Protein AF-A0A537THI3-F1 (afdb_monomer)

Secondary structure (DSSP, 8-state):
------HHHHHHHHHHHHHHHHHTTSS-----S-SSS----HHHHHHHHHHTT-S-------PPPP-

Radius of gyration: 13.89 Å; Cα contacts (8 Å, |Δi|>4): 30; chains: 1; bounding box: 36×24×40 Å

Solvent-accessible surface area (backbone atoms only — not comparable to full-atom values): 4614 Å² total; per-residue (Å²): 128,85,82,70,77,53,48,73,56,56,39,48,56,51,49,55,52,50,45,54,58,50,42,73,68,73,81,52,88,82,84,72,93,61,94,64,98,65,89,73,57,73,69,55,51,54,49,55,40,59,78,66,66,54,92,73,86,86,88,79,78,67,83,78,82,83,127

Structure (mmCIF, N/CA/C/O backbone):
data_AF-A0A537THI3-F1
#
_entry.id   AF-A0A537THI3-F1
#
loop_
_atom_site.group_PDB
_atom_site.id
_atom_site.type_symbol
_atom_site.label_atom_id
_atom_site.label_alt_id
_atom_site.label_comp_id
_atom_site.label_asym_id
_atom_site.label_entity_id
_atom_site.label_seq_id
_atom_site.pdbx_PDB_ins_code
_atom_site.Cartn_x
_atom_site.Cartn_y
_atom_site.Cartn_z
_atom_site.occupancy
_atom_site.B_iso_or_equiv
_atom_site.auth_seq_id
_atom_site.auth_comp_id
_atom_site.auth_asym_id
_atom_site.auth_atom_id
_atom_site.pdbx_PDB_model_num
ATOM 1 N N . ALA A 1 1 ? 22.863 11.502 -16.568 1.00 42.00 1 ALA A N 1
ATOM 2 C CA . ALA A 1 1 ? 22.006 10.310 -16.714 1.00 42.00 1 ALA A CA 1
ATOM 3 C C . ALA A 1 1 ? 20.812 10.511 -15.801 1.00 42.00 1 ALA A C 1
ATOM 5 O O . ALA A 1 1 ? 21.040 10.827 -14.641 1.00 42.00 1 ALA A O 1
ATOM 6 N N . ALA A 1 2 ? 19.579 10.452 -16.312 1.00 48.72 2 ALA A N 1
ATOM 7 C CA . ALA A 1 2 ? 18.402 10.546 -15.455 1.00 48.72 2 ALA A CA 1
ATOM 8 C C . ALA A 1 2 ? 18.476 9.387 -14.456 1.00 48.72 2 ALA A C 1
ATOM 10 O O . ALA A 1 2 ? 18.385 8.227 -14.852 1.00 48.72 2 ALA A O 1
ATOM 11 N N . SER A 1 3 ? 18.722 9.693 -13.185 1.00 53.78 3 SER A N 1
ATOM 12 C CA . SER A 1 3 ? 18.519 8.760 -12.085 1.00 53.78 3 SER A CA 1
ATOM 13 C C . SER A 1 3 ? 17.013 8.550 -11.979 1.00 53.78 3 SER A C 1
ATOM 15 O O . SER A 1 3 ? 16.348 9.197 -11.178 1.00 53.78 3 SER A O 1
ATOM 17 N N . GLY A 1 4 ? 16.456 7.766 -12.904 1.00 58.00 4 GLY A N 1
ATOM 18 C CA . GLY A 1 4 ? 15.039 7.456 -12.931 1.00 58.00 4 GLY A CA 1
ATOM 19 C C . GLY A 1 4 ? 14.697 6.775 -11.620 1.00 58.00 4 GLY A C 1
ATOM 20 O O . GLY A 1 4 ? 15.164 5.664 -11.369 1.00 58.00 4 GLY A O 1
ATOM 21 N N . GLU A 1 5 ? 13.942 7.459 -10.767 1.00 64.19 5 GLU A N 1
ATOM 22 C CA . GLU A 1 5 ? 13.352 6.829 -9.597 1.00 64.19 5 GLU A CA 1
ATOM 23 C C . GLU A 1 5 ? 12.547 5.627 -10.091 1.00 64.19 5 GLU A C 1
ATOM 25 O O . GLU A 1 5 ? 11.681 5.749 -10.960 1.00 64.19 5 GLU A O 1
ATOM 30 N N . MET A 1 6 ? 12.896 4.434 -9.606 1.00 80.81 6 MET A N 1
ATOM 31 C CA . MET A 1 6 ? 12.172 3.236 -10.001 1.00 80.81 6 MET A CA 1
ATOM 32 C C . MET A 1 6 ? 10.745 3.364 -9.479 1.00 80.81 6 MET A C 1
ATOM 34 O O . MET A 1 6 ? 10.549 3.540 -8.277 1.00 80.81 6 MET A O 1
ATOM 38 N N . GLU A 1 7 ? 9.757 3.216 -10.362 1.00 80.81 7 GLU A N 1
ATOM 39 C CA . GLU A 1 7 ? 8.331 3.287 -10.023 1.00 80.81 7 GLU A CA 1
ATOM 40 C C . GLU A 1 7 ? 8.002 2.506 -8.740 1.00 80.81 7 GLU A C 1
ATOM 42 O O . GLU A 1 7 ? 7.314 3.007 -7.852 1.00 80.81 7 GLU A O 1
ATOM 47 N N . LYS A 1 8 ? 8.572 1.302 -8.594 1.00 83.69 8 LYS A N 1
ATOM 48 C CA . LYS A 1 8 ? 8.378 0.428 -7.428 1.00 83.69 8 LYS A CA 1
ATOM 49 C C . LYS A 1 8 ? 8.741 1.077 -6.085 1.00 83.69 8 LYS A C 1
ATOM 51 O O . LYS A 1 8 ? 8.106 0.741 -5.079 1.00 83.69 8 LYS A O 1
ATOM 56 N N . THR A 1 9 ? 9.736 1.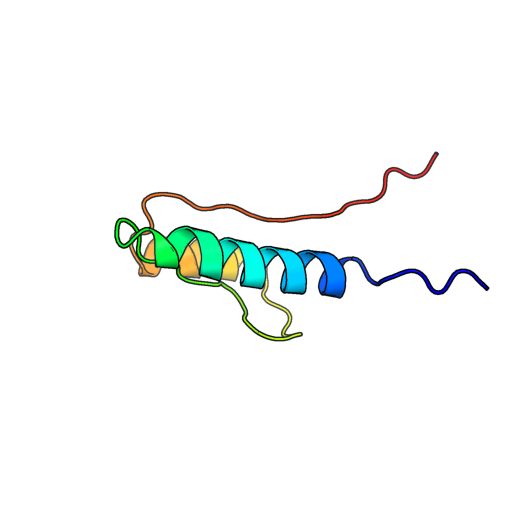965 -6.078 1.00 88.88 9 THR A N 1
ATOM 57 C CA . THR A 1 9 ? 10.192 2.720 -4.906 1.00 88.88 9 THR A CA 1
ATOM 58 C C . THR A 1 9 ? 9.190 3.820 -4.591 1.00 88.88 9 THR A C 1
ATOM 60 O O . THR A 1 9 ? 8.665 3.848 -3.481 1.00 88.88 9 THR A O 1
ATOM 63 N N . ILE A 1 10 ? 8.824 4.628 -5.595 1.00 91.31 10 ILE A N 1
ATOM 64 C CA . ILE A 1 10 ? 7.842 5.715 -5.461 1.00 91.31 10 ILE A CA 1
ATOM 65 C C . ILE A 1 10 ? 6.527 5.176 -4.893 1.00 91.31 10 ILE A C 1
ATOM 67 O O . ILE A 1 10 ? 6.011 5.677 -3.892 1.00 91.31 10 ILE A O 1
ATOM 71 N N . VAL A 1 11 ? 5.987 4.113 -5.499 1.00 95.00 11 VAL A N 1
ATOM 72 C CA . VAL A 1 11 ? 4.704 3.554 -5.059 1.00 95.00 11 VAL A CA 1
ATOM 73 C C . VAL A 1 11 ? 4.807 2.921 -3.673 1.00 95.00 11 VAL A C 1
ATOM 75 O O . VAL A 1 11 ? 3.840 3.001 -2.919 1.00 95.00 11 VAL A O 1
ATOM 78 N N . LEU A 1 12 ? 5.944 2.319 -3.291 1.00 95.75 12 LEU A N 1
ATOM 79 C CA . LEU A 1 12 ? 6.119 1.748 -1.949 1.00 95.75 12 LEU A CA 1
ATOM 80 C C . LEU A 1 12 ? 6.129 2.846 -0.886 1.00 95.75 12 LEU A C 1
ATOM 82 O O . LEU A 1 12 ? 5.361 2.771 0.074 1.00 95.75 12 LEU A O 1
ATOM 86 N N . GLU A 1 13 ? 6.958 3.870 -1.073 1.00 95.56 13 GLU A N 1
ATOM 87 C CA . GLU A 1 13 ? 7.080 4.988 -0.136 1.00 95.56 13 GLU A CA 1
ATOM 88 C C . GLU A 1 13 ? 5.751 5.725 0.019 1.00 95.56 13 GLU A C 1
ATOM 90 O O . GLU A 1 13 ? 5.269 5.921 1.140 1.00 95.56 13 GLU A O 1
ATOM 95 N N . PHE A 1 14 ? 5.094 6.043 -1.099 1.00 96.50 14 PHE A N 1
ATOM 96 C CA . PHE A 1 14 ? 3.777 6.667 -1.076 1.00 96.50 14 PHE A CA 1
ATOM 97 C C . PHE A 1 14 ? 2.745 5.795 -0.351 1.00 96.50 14 PHE A C 1
ATOM 99 O O . PHE A 1 14 ? 1.989 6.297 0.483 1.00 96.50 14 PHE A O 1
ATOM 106 N N . SER A 1 15 ? 2.724 4.484 -0.614 1.00 97.94 15 SER A N 1
ATOM 107 C CA . SER A 1 15 ? 1.769 3.569 0.024 1.00 97.94 15 SER A CA 1
ATOM 108 C C . SER A 1 15 ? 1.986 3.473 1.539 1.00 97.94 15 SER A C 1
ATOM 110 O O . SER A 1 15 ? 1.015 3.434 2.296 1.00 97.94 15 SER A O 1
ATOM 112 N N . LEU A 1 16 ? 3.239 3.480 2.009 1.00 98.06 16 LEU A N 1
ATOM 113 C CA . LEU A 1 16 ? 3.568 3.481 3.441 1.00 98.06 16 LEU A CA 1
ATOM 114 C C . LEU A 1 16 ? 3.151 4.792 4.123 1.00 98.06 16 LEU A C 1
ATOM 116 O O . LEU A 1 16 ? 2.597 4.766 5.228 1.00 98.06 16 LEU A O 1
ATOM 120 N N . LEU A 1 17 ? 3.353 5.932 3.455 1.00 98.00 17 LEU A N 1
ATOM 121 C CA . LEU A 1 17 ? 2.879 7.235 3.927 1.00 98.00 17 LEU A CA 1
ATOM 122 C C . LEU A 1 17 ? 1.347 7.291 3.986 1.00 98.00 17 LEU A C 1
ATOM 124 O O . LEU A 1 17 ? 0.786 7.761 4.980 1.00 98.00 17 LEU A O 1
ATOM 128 N N . LEU A 1 18 ? 0.663 6.794 2.950 1.00 97.94 18 LEU A N 1
ATOM 129 C CA . LEU A 1 18 ? -0.796 6.731 2.898 1.00 97.94 18 LEU A CA 1
ATOM 130 C C . LEU A 1 18 ? -1.350 5.856 4.025 1.00 97.94 18 LEU A C 1
ATOM 132 O O . LEU A 1 18 ? -2.249 6.302 4.740 1.00 97.94 18 LEU A O 1
ATOM 136 N N . ARG A 1 19 ? -0.775 4.663 4.237 1.00 98.00 19 ARG A N 1
ATOM 137 C CA . ARG A 1 19 ? -1.111 3.783 5.366 1.00 98.00 19 ARG A CA 1
ATOM 138 C C . ARG A 1 19 ? -1.056 4.555 6.680 1.00 98.00 19 ARG A C 1
ATOM 140 O O . ARG A 1 19 ? -2.055 4.617 7.390 1.00 98.00 19 ARG A O 1
ATOM 147 N N . GLY A 1 20 ? 0.079 5.199 6.964 1.00 97.81 20 GLY A N 1
ATOM 148 C CA . GLY A 1 20 ? 0.270 5.940 8.209 1.00 97.81 20 GLY A CA 1
ATOM 149 C C . GLY A 1 20 ? -0.734 7.082 8.392 1.00 97.81 20 GLY A C 1
ATOM 150 O O . GLY A 1 20 ? -1.207 7.310 9.502 1.00 97.81 20 GLY A O 1
ATOM 151 N N . LYS A 1 21 ? -1.104 7.795 7.319 1.00 98.06 21 LYS A N 1
ATOM 152 C CA . LYS A 1 21 ? -2.130 8.850 7.385 1.00 98.06 21 LYS A CA 1
ATOM 153 C C . LYS A 1 21 ? -3.526 8.290 7.665 1.00 98.06 21 LYS A C 1
ATOM 155 O O . LYS A 1 21 ? -4.241 8.868 8.478 1.00 98.06 21 LYS A O 1
ATOM 160 N N . ILE A 1 22 ? -3.904 7.185 7.023 1.00 97.94 22 ILE A N 1
ATOM 161 C CA . ILE A 1 22 ? -5.210 6.543 7.226 1.00 97.94 22 ILE A CA 1
ATOM 162 C C . ILE A 1 22 ? -5.308 5.967 8.643 1.00 97.94 22 ILE A C 1
ATOM 164 O O . ILE A 1 22 ? -6.289 6.227 9.339 1.00 97.94 22 ILE A O 1
ATOM 168 N N . GLU A 1 23 ? -4.290 5.241 9.104 1.00 97.38 23 GLU A N 1
ATOM 169 C CA . GLU A 1 23 ? -4.275 4.627 10.440 1.00 97.38 23 GLU A CA 1
ATOM 170 C C . GLU A 1 23 ? -4.318 5.675 11.558 1.00 97.38 23 GLU A C 1
ATOM 172 O O . GLU A 1 23 ? -5.037 5.492 12.539 1.00 97.38 23 GLU A O 1
ATOM 177 N N . LYS A 1 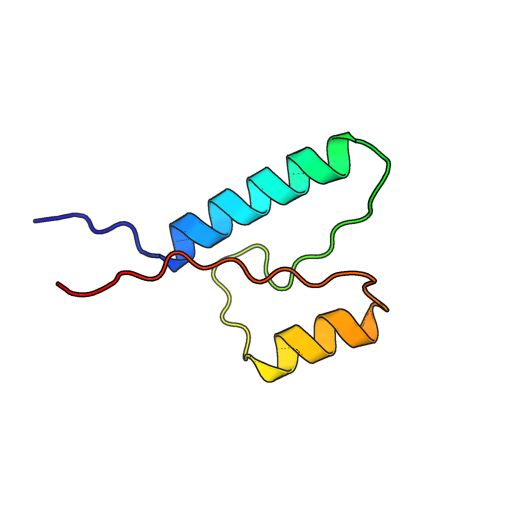24 ? -3.653 6.828 11.381 1.00 97.88 24 LYS A N 1
ATOM 178 C CA . LYS A 1 24 ? -3.719 7.961 12.326 1.00 97.88 24 LYS A CA 1
ATOM 179 C C . LYS A 1 24 ? -5.134 8.496 12.556 1.00 97.88 24 LYS A C 1
ATOM 181 O O . LYS A 1 24 ? -5.367 9.142 13.571 1.00 97.88 24 LYS A O 1
ATOM 186 N N . THR A 1 25 ? -6.081 8.243 11.650 1.00 97.19 25 THR A N 1
ATOM 187 C CA . THR A 1 25 ? -7.484 8.632 11.866 1.00 97.19 25 THR A CA 1
ATOM 188 C C . THR A 1 25 ? -8.190 7.771 12.917 1.00 97.19 25 THR A C 1
ATOM 190 O O . THR A 1 25 ? -9.251 8.166 13.393 1.00 97.19 25 THR A O 1
ATOM 193 N N . GLY A 1 26 ? -7.661 6.580 13.231 1.00 96.62 26 GLY A N 1
ATOM 194 C CA . GLY A 1 26 ? -8.271 5.602 14.139 1.00 96.62 26 GLY A CA 1
ATOM 195 C C . GLY A 1 26 ? -9.536 4.918 13.604 1.00 96.62 26 GLY A C 1
ATOM 196 O O . GLY A 1 26 ? -10.093 4.057 14.276 1.00 96.62 26 GLY A O 1
ATOM 197 N N . LYS A 1 27 ? -10.003 5.278 12.401 1.00 97.56 27 LYS A N 1
ATOM 198 C CA . LYS A 1 27 ? -11.268 4.785 11.824 1.00 97.56 27 LYS A CA 1
ATOM 199 C C . LYS A 1 27 ? -11.113 3.521 10.986 1.00 97.56 27 LYS A C 1
ATOM 201 O O . LYS A 1 27 ? -12.097 2.837 10.724 1.00 97.56 27 LYS A O 1
ATOM 206 N N . TYR A 1 28 ? -9.897 3.233 10.532 1.00 97.56 28 TYR A N 1
ATOM 207 C CA . TYR A 1 28 ? -9.640 2.196 9.543 1.00 97.56 28 TYR A CA 1
ATOM 208 C C . TYR A 1 28 ? -8.433 1.354 9.933 1.00 97.56 28 TYR A C 1
ATOM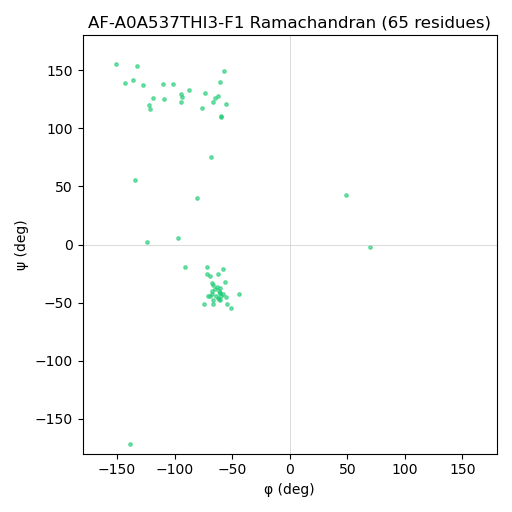 210 O O . TYR A 1 28 ? -7.413 1.877 10.381 1.00 97.56 28 TYR A O 1
ATOM 218 N N . ARG A 1 29 ? -8.535 0.046 9.684 1.00 96.44 29 ARG A N 1
ATOM 219 C CA . ARG A 1 29 ? -7.400 -0.877 9.696 1.00 96.44 29 ARG A CA 1
ATOM 220 C C . ARG A 1 29 ? -6.878 -1.026 8.274 1.00 96.44 29 ARG A C 1
ATOM 222 O O . ARG A 1 29 ? -7.628 -1.455 7.398 1.00 96.44 29 ARG A O 1
ATOM 229 N N . VAL A 1 30 ? -5.601 -0.730 8.057 1.00 97.81 30 VAL A N 1
ATOM 230 C CA . VAL A 1 30 ? -4.953 -0.896 6.753 1.00 97.81 30 VA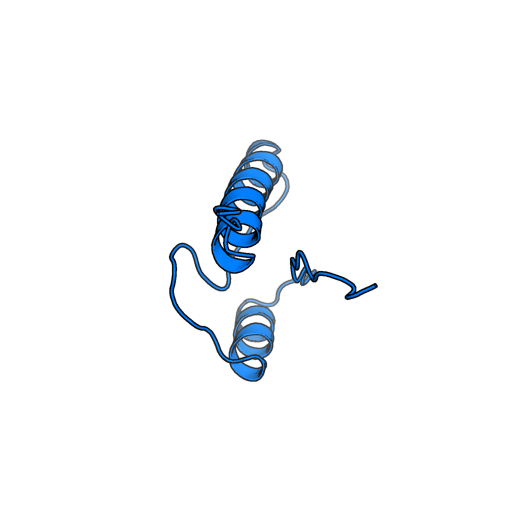L A CA 1
ATOM 231 C C . VAL A 1 30 ? -4.114 -2.173 6.758 1.00 97.81 30 VAL A C 1
ATOM 233 O O . VAL A 1 30 ? -3.443 -2.497 7.731 1.00 97.81 30 VAL A O 1
ATOM 236 N N . VAL A 1 31 ? -4.166 -2.926 5.661 1.00 97.81 31 VAL A N 1
ATOM 237 C CA . VAL A 1 31 ? -3.328 -4.108 5.429 1.00 97.81 31 VAL A CA 1
ATOM 238 C C . VAL A 1 31 ? -2.640 -3.956 4.079 1.00 97.81 31 VAL A C 1
ATOM 240 O O . VAL A 1 31 ? -3.261 -3.526 3.111 1.00 97.81 31 VAL A O 1
ATOM 243 N N . MET A 1 32 ? -1.355 -4.290 4.021 1.00 98.25 32 MET A N 1
ATOM 244 C CA . MET A 1 32 ? -0.508 -4.060 2.849 1.00 98.25 32 MET A CA 1
ATOM 245 C C . MET A 1 32 ? -0.160 -5.390 2.187 1.00 98.25 32 MET A C 1
ATOM 247 O O . MET A 1 32 ? 0.173 -6.344 2.883 1.00 98.25 32 MET A O 1
ATOM 251 N N . THR A 1 33 ? -0.189 -5.446 0.855 1.00 98.12 33 THR A N 1
ATOM 252 C CA . THR A 1 33 ? 0.255 -6.628 0.094 1.00 98.12 33 THR A CA 1
ATOM 253 C C . THR A 1 33 ? 1.770 -6.839 0.174 1.00 98.12 33 THR A C 1
ATOM 255 O O . THR A 1 33 ? 2.218 -7.975 0.087 1.00 98.12 33 THR A O 1
ATOM 258 N N . ARG A 1 34 ? 2.547 -5.766 0.383 1.00 97.88 34 ARG A N 1
ATOM 259 C CA . ARG A 1 34 ? 3.986 -5.774 0.700 1.00 97.88 34 ARG A CA 1
ATOM 260 C C . ARG A 1 34 ? 4.358 -4.552 1.543 1.00 97.88 34 ARG A C 1
ATOM 262 O O . ARG A 1 34 ? 3.692 -3.520 1.452 1.00 97.88 34 ARG A O 1
ATOM 269 N N . THR A 1 35 ? 5.431 -4.651 2.321 1.00 97.38 35 THR A N 1
ATOM 270 C CA . THR A 1 35 ? 6.012 -3.526 3.088 1.00 97.38 35 THR A CA 1
ATOM 271 C C . THR A 1 35 ? 7.486 -3.280 2.768 1.00 97.38 35 THR A C 1
ATOM 273 O O . THR A 1 35 ? 8.093 -2.382 3.340 1.00 97.38 35 THR A O 1
ATOM 276 N N . ASP A 1 36 ? 8.038 -4.056 1.843 1.00 96.25 36 ASP A N 1
ATOM 277 C CA . ASP A 1 36 ? 9.411 -4.010 1.355 1.00 96.25 36 ASP A CA 1
ATOM 278 C C . ASP A 1 36 ? 9.425 -4.199 -0.177 1.00 96.25 36 ASP A C 1
ATOM 280 O O . ASP A 1 36 ? 8.379 -4.181 -0.84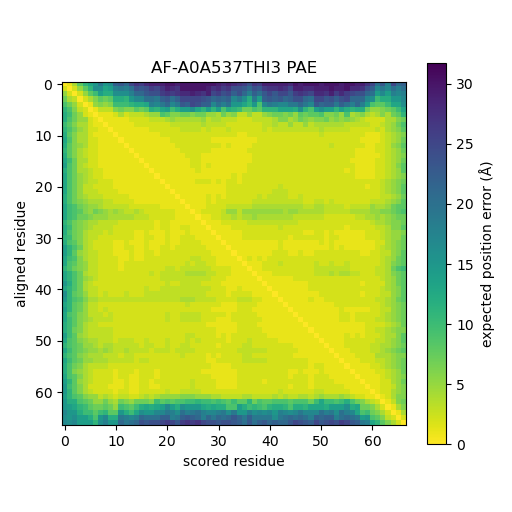5 1.00 96.25 36 ASP A O 1
ATOM 284 N N . ASP A 1 37 ? 10.617 -4.345 -0.755 1.00 94.69 37 ASP A N 1
ATOM 285 C CA . ASP A 1 37 ? 10.829 -4.567 -2.191 1.00 94.69 37 ASP A CA 1
ATOM 286 C C . ASP A 1 37 ? 10.613 -6.037 -2.607 1.00 94.69 37 ASP A C 1
ATOM 288 O O . ASP A 1 37 ? 11.351 -6.594 -3.417 1.00 94.69 37 ASP A O 1
ATOM 292 N N . THR A 1 38 ? 9.592 -6.685 -2.041 1.00 95.12 38 THR A N 1
ATOM 293 C CA . THR A 1 38 ? 9.185 -8.038 -2.430 1.00 95.12 38 THR A CA 1
ATOM 294 C C . THR A 1 38 ? 8.197 -7.997 -3.592 1.00 95.12 38 THR A C 1
ATOM 296 O O . THR A 1 38 ? 7.203 -7.259 -3.588 1.00 95.12 38 THR A O 1
ATOM 299 N N . PHE A 1 39 ? 8.443 -8.834 -4.599 1.00 95.56 39 PHE A N 1
ATOM 300 C CA . PHE A 1 39 ? 7.505 -9.050 -5.693 1.00 95.56 39 PHE A CA 1
ATOM 301 C C . PHE A 1 39 ? 6.301 -9.883 -5.230 1.00 95.56 39 PHE A C 1
ATOM 303 O O . PHE A 1 39 ? 6.467 -10.952 -4.654 1.00 95.56 39 PHE A O 1
ATOM 310 N N . VAL A 1 40 ? 5.086 -9.414 -5.539 1.00 96.56 40 VAL A N 1
ATOM 311 C CA . VAL A 1 40 ? 3.827 -10.125 -5.252 1.00 96.56 40 VAL A CA 1
ATOM 312 C C . VAL A 1 40 ? 3.062 -10.342 -6.564 1.00 96.56 40 VAL A C 1
ATOM 314 O O . VAL A 1 40 ? 2.707 -9.349 -7.216 1.00 96.56 40 VAL A O 1
ATOM 317 N N . PRO A 1 41 ? 2.773 -11.585 -6.978 1.00 97.69 41 PRO A N 1
ATOM 318 C CA . PRO A 1 41 ? 1.964 -11.872 -8.162 1.00 97.69 41 PRO A CA 1
ATOM 319 C C . PRO A 1 41 ? 0.567 -11.236 -8.109 1.00 97.69 41 PRO A C 1
ATOM 321 O O . PRO A 1 41 ? -0.026 -11.082 -7.043 1.00 97.69 41 PRO A O 1
ATOM 324 N N . LEU A 1 42 ? -0.000 -10.881 -9.268 1.00 96.62 42 LEU A N 1
ATOM 325 C CA . LEU A 1 42 ? -1.305 -10.199 -9.338 1.00 96.62 42 LEU A CA 1
ATOM 326 C C . LEU A 1 42 ? -2.437 -11.001 -8.676 1.00 96.62 42 LEU A C 1
ATOM 32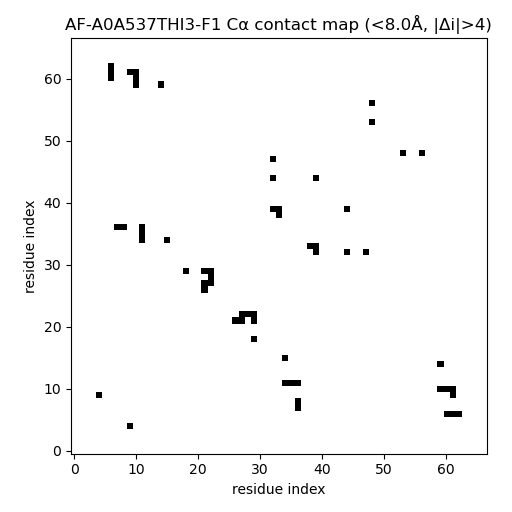8 O O . LEU A 1 42 ? -3.228 -10.436 -7.921 1.00 96.62 42 LEU A O 1
ATOM 332 N N . GLY A 1 43 ? -2.486 -12.317 -8.908 1.00 97.25 43 GLY A N 1
ATOM 333 C CA . GLY A 1 43 ? -3.487 -13.195 -8.295 1.00 97.25 43 GLY A CA 1
ATOM 334 C C . GLY A 1 43 ? -3.394 -13.220 -6.767 1.00 97.25 43 GLY A C 1
ATOM 335 O O . GLY A 1 43 ? -4.416 -13.140 -6.084 1.00 97.25 43 GLY A O 1
ATOM 336 N N . GLU A 1 44 ? -2.176 -13.232 -6.225 1.00 98.00 44 GLU A N 1
ATOM 337 C CA . GLU A 1 44 ? -1.937 -13.231 -4.778 1.00 98.00 44 GLU A CA 1
ATOM 338 C C . GLU A 1 44 ? -2.385 -11.927 -4.117 1.00 98.00 44 GLU A C 1
ATOM 340 O O . GLU A 1 44 ? -2.932 -11.958 -3.018 1.00 98.00 44 GLU A O 1
ATOM 345 N N . ARG A 1 45 ? -2.255 -10.778 -4.795 1.00 98.12 45 ARG A N 1
ATOM 346 C CA . ARG A 1 45 ? -2.751 -9.486 -4.276 1.00 98.12 45 ARG A CA 1
ATOM 347 C C . ARG A 1 45 ? -4.261 -9.516 -4.043 1.00 98.12 45 ARG A C 1
ATOM 349 O O . ARG A 1 45 ? -4.743 -9.034 -3.018 1.00 98.12 45 ARG A O 1
ATOM 356 N N . VAL A 1 46 ? -5.004 -10.111 -4.977 1.00 97.44 46 VAL A N 1
ATOM 357 C CA . VAL A 1 46 ? -6.464 -10.253 -4.874 1.00 97.44 46 VAL A CA 1
ATOM 358 C C . VAL A 1 46 ? -6.833 -11.272 -3.797 1.00 97.44 46 VAL A C 1
ATOM 360 O O . VAL A 1 46 ? -7.716 -11.011 -2.977 1.00 97.44 46 VAL A O 1
ATOM 363 N N . GLN A 1 47 ? -6.149 -12.419 -3.761 1.00 98.06 47 GLN A N 1
ATOM 364 C CA . GLN A 1 47 ? -6.367 -13.442 -2.734 1.00 98.06 47 GLN A CA 1
ATOM 365 C C . GLN A 1 47 ? -6.084 -12.900 -1.328 1.00 98.06 47 GLN A C 1
ATOM 367 O O . GLN A 1 47 ? -6.884 -13.116 -0.420 1.00 98.06 47 GLN A O 1
ATOM 372 N N . PHE A 1 48 ? -5.012 -12.122 -1.161 1.00 98.25 48 PHE A N 1
ATOM 373 C CA . PHE A 1 48 ? -4.647 -11.458 0.089 1.00 98.25 48 PHE A CA 1
ATOM 374 C C . PHE A 1 48 ? -5.783 -10.585 0.635 1.00 98.25 48 PHE A C 1
ATOM 376 O O . PHE A 1 48 ? -6.089 -10.654 1.831 1.00 98.25 48 PHE A O 1
ATOM 383 N N . ALA A 1 49 ? -6.419 -9.792 -0.235 1.00 97.94 49 ALA A N 1
ATOM 384 C CA . ALA A 1 49 ? -7.536 -8.920 0.123 1.00 97.94 49 ALA A CA 1
ATOM 385 C C . ALA A 1 49 ? -8.800 -9.719 0.477 1.00 97.94 49 ALA A C 1
ATOM 387 O O . ALA A 1 49 ? -9.433 -9.449 1.500 1.00 97.94 49 ALA A O 1
ATOM 388 N N . ARG A 1 50 ? -9.132 -10.746 -0.321 1.00 97.69 50 ARG A N 1
ATOM 389 C CA . ARG A 1 50 ? -10.286 -11.630 -0.073 1.00 97.69 50 ARG A CA 1
ATOM 390 C C . ARG A 1 50 ? -10.153 -12.393 1.244 1.00 97.69 50 ARG A C 1
ATOM 392 O O . ARG A 1 50 ? -11.091 -12.392 2.033 1.00 97.69 50 ARG A O 1
ATOM 399 N N . ALA A 1 51 ? -8.984 -12.973 1.517 1.00 98.12 51 ALA A N 1
ATOM 400 C CA . ALA A 1 51 ? -8.711 -13.720 2.747 1.00 98.12 51 ALA A CA 1
ATOM 401 C C . ALA A 1 51 ? -8.825 -12.857 4.017 1.00 98.12 51 ALA A C 1
ATOM 403 O O . ALA A 1 51 ? -9.093 -13.372 5.096 1.00 98.12 51 ALA A O 1
ATOM 404 N N . ARG A 1 52 ? -8.639 -11.537 3.895 1.00 97.69 52 ARG A N 1
ATOM 405 C CA . ARG A 1 52 ? -8.775 -10.567 4.997 1.00 97.69 52 ARG A CA 1
ATOM 406 C C . ARG A 1 52 ? -10.137 -9.880 5.039 1.00 97.69 52 ARG A C 1
ATOM 408 O O . ARG A 1 52 ? -10.305 -8.965 5.844 1.00 97.69 52 ARG A O 1
ATOM 415 N N . GLN A 1 53 ? -11.069 -10.299 4.177 1.00 97.19 53 GLN A N 1
ATOM 416 C CA . GLN A 1 53 ? -12.395 -9.698 4.019 1.00 97.19 53 GLN A CA 1
ATOM 417 C C . GLN A 1 53 ? -12.310 -8.170 3.876 1.00 97.19 53 GLN A C 1
ATOM 419 O O . GLN A 1 53 ? -13.054 -7.423 4.509 1.00 97.19 53 GLN A O 1
ATOM 424 N N . ALA A 1 54 ? -11.342 -7.694 3.084 1.00 97.62 54 ALA A N 1
ATOM 425 C CA . ALA A 1 54 ? -11.140 -6.267 2.885 1.00 97.62 54 ALA A CA 1
ATOM 426 C C . ALA A 1 54 ? -12.384 -5.639 2.237 1.00 97.62 54 ALA A C 1
ATOM 428 O O . ALA A 1 54 ? -12.837 -6.093 1.188 1.00 97.62 54 ALA A O 1
ATOM 429 N N . ALA A 1 55 ? -12.908 -4.574 2.848 1.00 97.75 55 ALA A N 1
ATOM 430 C CA . ALA A 1 55 ? -14.047 -3.829 2.309 1.00 97.75 55 ALA A CA 1
ATOM 431 C C . ALA A 1 55 ? -13.676 -2.994 1.069 1.00 97.75 55 ALA A C 1
ATOM 433 O O . ALA A 1 55 ? -14.532 -2.697 0.241 1.00 97.75 55 ALA A O 1
ATOM 434 N N . LEU A 1 56 ? -12.400 -2.619 0.941 1.00 97.12 56 LEU A N 1
ATOM 435 C CA . LEU A 1 56 ? -11.861 -1.854 -0.178 1.00 97.12 56 LEU A CA 1
ATOM 436 C C . LEU A 1 56 ? -10.450 -2.345 -0.510 1.00 97.12 56 LEU A C 1
ATOM 438 O O . LEU A 1 56 ? -9.642 -2.591 0.387 1.00 97.12 56 LEU A O 1
ATOM 442 N N . PHE A 1 57 ? -10.152 -2.450 -1.803 1.00 97.69 57 PHE A N 1
ATOM 443 C CA . PHE A 1 57 ? -8.819 -2.732 -2.324 1.00 97.69 57 PHE A CA 1
ATOM 444 C C . PHE A 1 57 ? -8.363 -1.565 -3.203 1.00 97.69 57 PHE A C 1
ATOM 446 O O . PHE A 1 57 ? -9.069 -1.183 -4.133 1.00 97.69 57 PHE A O 1
ATOM 453 N N . ILE A 1 58 ? -7.187 -1.007 -2.907 1.00 97.44 58 ILE A N 1
ATOM 454 C CA . ILE A 1 58 ? -6.582 0.101 -3.655 1.00 97.44 58 ILE A CA 1
ATOM 455 C C . ILE A 1 58 ? -5.225 -0.379 -4.172 1.00 97.44 58 ILE A C 1
ATOM 457 O O . ILE A 1 58 ? -4.339 -0.686 -3.375 1.00 97.44 58 ILE A O 1
ATOM 461 N N . SER A 1 59 ? -5.064 -0.441 -5.495 1.00 97.12 59 SER A N 1
ATOM 462 C CA . SER A 1 59 ? -3.760 -0.670 -6.128 1.00 97.12 59 SER A CA 1
ATOM 463 C C . SER A 1 59 ? -3.136 0.674 -6.491 1.00 97.12 59 SER A C 1
ATOM 465 O O . SER A 1 59 ? -3.799 1.502 -7.111 1.00 97.12 59 SER A O 1
ATOM 467 N N . ILE A 1 60 ? -1.882 0.897 -6.099 1.00 96.06 60 ILE A N 1
ATOM 468 C CA . ILE A 1 60 ? -1.159 2.154 -6.326 1.00 96.06 60 ILE A CA 1
ATOM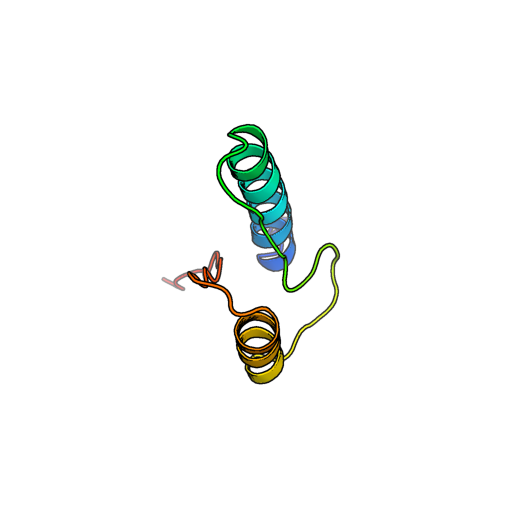 469 C C . ILE A 1 60 ? -0.080 1.909 -7.378 1.00 96.06 60 ILE A C 1
ATOM 471 O O . ILE A 1 60 ? 0.745 1.008 -7.220 1.00 96.06 60 ILE A O 1
ATOM 475 N N . HIS A 1 61 ? -0.113 2.722 -8.428 1.00 93.50 61 HIS A N 1
ATOM 476 C CA . HIS A 1 61 ? 0.772 2.670 -9.588 1.00 93.50 61 HIS A CA 1
ATOM 477 C C . HIS A 1 61 ? 1.289 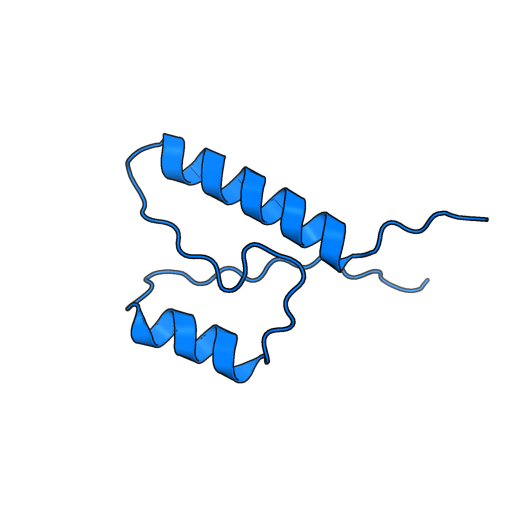4.077 -9.886 1.00 93.50 61 HIS A C 1
ATOM 479 O O . HIS A 1 61 ? 0.629 5.063 -9.548 1.00 93.50 61 HIS A O 1
ATOM 485 N N . ALA A 1 62 ? 2.456 4.169 -10.513 1.00 88.31 62 ALA A N 1
ATOM 486 C CA . ALA A 1 62 ? 2.983 5.414 -11.056 1.00 88.31 62 ALA A CA 1
ATOM 487 C C . ALA A 1 62 ? 3.506 5.134 -12.469 1.00 88.31 62 ALA A C 1
ATOM 489 O O . ALA A 1 62 ? 4.672 5.373 -12.785 1.00 88.31 62 ALA A O 1
ATOM 490 N N . ASP A 1 63 ? 2.609 4.586 -13.294 1.00 82.88 63 ASP A N 1
ATOM 491 C CA . ASP A 1 63 ? 2.899 4.211 -14.669 1.00 82.88 63 ASP A CA 1
ATOM 492 C C . ASP A 1 63 ? 3.324 5.447 -15.474 1.00 82.88 63 ASP A C 1
ATOM 494 O O . ASP A 1 63 ? 2.739 6.531 -15.371 1.00 82.88 63 ASP A O 1
ATOM 498 N N . ALA A 1 64 ? 4.326 5.278 -16.332 1.00 75.75 64 ALA A N 1
ATOM 499 C CA . ALA A 1 64 ? 4.718 6.302 -17.286 1.00 75.75 64 ALA A CA 1
ATOM 500 C C . ALA A 1 64 ? 4.006 6.081 -18.627 1.00 75.75 64 ALA A C 1
ATOM 502 O O . ALA A 1 64 ? 4.127 5.020 -19.243 1.00 75.75 64 ALA A O 1
ATOM 503 N N . LEU A 1 65 ? 3.333 7.113 -19.139 1.00 69.62 65 LEU A N 1
ATOM 504 C CA . LEU A 1 65 ? 2.951 7.154 -20.549 1.00 69.62 65 LEU A CA 1
ATOM 505 C C . LEU A 1 65 ? 4.202 7.500 -21.366 1.00 69.62 65 LEU A C 1
ATOM 507 O O . LEU A 1 65 ? 4.770 8.582 -21.202 1.00 69.62 65 LEU A O 1
ATOM 511 N N . ARG A 1 66 ? 4.650 6.595 -22.246 1.00 62.53 66 ARG A N 1
ATOM 512 C CA . ARG A 1 66 ? 5.633 6.974 -23.272 1.00 62.53 66 ARG A CA 1
ATOM 513 C C . ARG A 1 66 ? 4.950 7.957 -24.218 1.00 62.53 66 ARG A C 1
ATOM 515 O O . ARG A 1 66 ? 3.894 7.637 -24.757 1.00 62.53 66 ARG A O 1
ATOM 522 N N . ARG A 1 67 ? 5.531 9.149 -24.352 1.00 57.53 67 ARG A N 1
ATOM 523 C CA . ARG A 1 67 ? 5.206 10.066 -25.448 1.00 57.53 67 ARG A CA 1
ATOM 524 C C . ARG A 1 67 ? 5.617 9.464 -26.783 1.00 57.53 67 ARG A C 1
ATOM 526 O O . ARG A 1 67 ? 6.660 8.771 -26.800 1.00 57.53 67 ARG A O 1
#

Sequence (67 aa):
AASGEMEKTIVLEFSLLLRGKIEKTGKYRVVMTRTDDTFVPLGERVQFARARQAALFISIHADALRR

Mean predicted aligned error: 4.94 Å

pLDDT: mean 90.83, std 13.58, range [42.0, 98.25]

Foldseek 3Di:
DPPPDDFLNVQ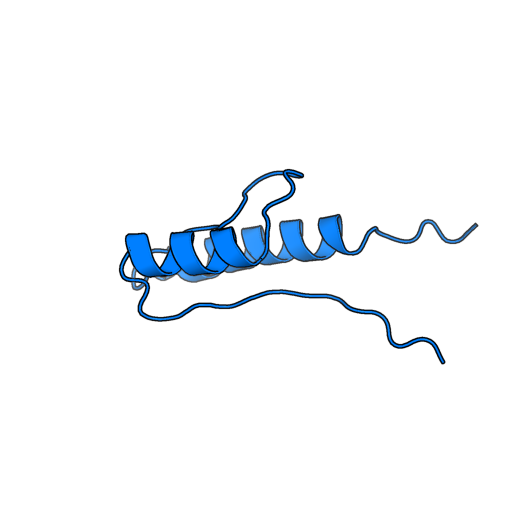LVVVVVVQVVVVVVVPDDDDDPDNDSDDDDPVRLVVVCVVVVPPDDDDTTDDDDDD